Protein AF-A0A3A8JR41-F1 (afdb_monomer_lite)

Foldseek 3Di:
DDDDDDPPPPPDDQAAPPCAVVCCCPVLVHDFFDKAKKQFAPVDDQFDWDWFAFPDKGKIFRDPPTDDPVCCVRPNGGKIFIWGKHFDQVDAAPERGTWIKTWTQWIDHVPGDIDGFTKMDTGGFPDDDPRIGIDRSIDMITGHRGHD

Structure (mmCIF, N/CA/C/O backbone):
data_AF-A0A3A8JR41-F1
#
_entry.id   AF-A0A3A8JR41-F1
#
loop_
_atom_site.group_PDB
_atom_site.id
_atom_site.type_symbol
_atom_site.label_atom_id
_atom_site.label_alt_id
_atom_site.label_comp_id
_atom_site.label_asym_id
_atom_site.label_entity_id
_atom_site.label_seq_id
_atom_site.pdbx_PDB_ins_code
_atom_site.Cartn_x
_atom_site.Cartn_y
_atom_site.Cartn_z
_atom_site.occupancy
_atom_site.B_iso_or_equiv
_atom_site.auth_seq_id
_atom_site.auth_comp_id
_atom_site.auth_asym_id
_atom_site.auth_atom_id
_atom_site.pdbx_PDB_model_num
ATOM 1 N N . MET A 1 1 ? 5.322 -17.913 -38.270 1.00 38.12 1 MET A N 1
ATOM 2 C CA . MET A 1 1 ? 5.840 -16.598 -37.837 1.00 38.12 1 MET A CA 1
ATOM 3 C C . MET A 1 1 ? 5.532 -16.450 -36.356 1.00 38.12 1 MET A C 1
ATOM 5 O O . MET A 1 1 ? 4.421 -16.775 -35.959 1.00 38.12 1 MET A O 1
ATOM 9 N N . ALA A 1 2 ? 6.548 -16.084 -35.569 1.00 43.16 2 ALA A N 1
ATOM 10 C CA . ALA A 1 2 ? 6.478 -15.730 -34.146 1.00 43.16 2 ALA A CA 1
ATOM 11 C C . ALA A 1 2 ? 5.432 -14.618 -33.900 1.00 43.16 2 ALA A C 1
ATOM 13 O O . ALA A 1 2 ? 5.103 -13.895 -34.832 1.00 43.16 2 ALA A O 1
ATOM 14 N N . GLY A 1 3 ? 4.865 -14.383 -32.721 1.00 36.94 3 GLY A N 1
ATOM 15 C CA . GLY A 1 3 ? 5.159 -14.847 -31.372 1.00 36.94 3 GLY A CA 1
ATOM 16 C C . GLY A 1 3 ? 4.613 -13.785 -30.409 1.00 36.94 3 GLY A C 1
ATOM 17 O O . GLY A 1 3 ? 5.127 -12.677 -30.388 1.00 36.94 3 GLY A O 1
ATOM 18 N N . CYS A 1 4 ? 3.573 -14.172 -29.668 1.00 44.06 4 CYS A N 1
ATOM 19 C CA . CYS A 1 4 ? 3.006 -13.605 -28.436 1.00 44.06 4 CYS A CA 1
ATOM 20 C C . CYS A 1 4 ? 2.411 -12.173 -28.434 1.00 44.06 4 CYS A C 1
ATOM 22 O O . CYS A 1 4 ? 3.118 -11.199 -28.680 1.00 44.06 4 CYS A O 1
ATOM 24 N N . PRO A 1 5 ? 1.123 -12.019 -28.049 1.00 44.31 5 PRO A N 1
ATOM 25 C CA . PRO A 1 5 ? 0.544 -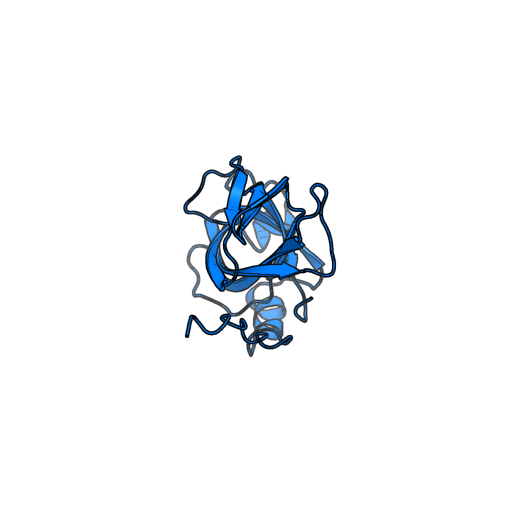10.710 -27.784 1.00 44.31 5 PRO A CA 1
ATOM 26 C C . PRO A 1 5 ? 1.213 -10.122 -26.541 1.00 44.31 5 PRO A C 1
ATOM 28 O O . PRO A 1 5 ? 1.210 -10.737 -25.474 1.00 44.31 5 PRO A O 1
ATOM 31 N N . SER A 1 6 ? 1.782 -8.925 -26.673 1.00 42.22 6 SER A N 1
ATOM 32 C CA . SER A 1 6 ? 2.141 -8.095 -25.529 1.00 42.22 6 SER A CA 1
ATOM 33 C C . SER A 1 6 ? 0.900 -7.980 -24.653 1.00 42.22 6 SER A C 1
ATOM 35 O O . SER A 1 6 ? -0.122 -7.463 -25.108 1.00 42.22 6 SER A O 1
ATOM 37 N N . ALA A 1 7 ? 0.957 -8.500 -23.427 1.00 39.25 7 ALA A N 1
ATOM 38 C CA . ALA A 1 7 ? -0.084 -8.281 -22.441 1.00 39.25 7 ALA A CA 1
ATOM 39 C C . ALA A 1 7 ? -0.125 -6.775 -22.155 1.00 39.25 7 ALA A C 1
ATOM 41 O O . ALA A 1 7 ? 0.609 -6.264 -21.312 1.00 39.25 7 ALA A O 1
ATOM 42 N N . GLN A 1 8 ? -0.933 -6.041 -22.920 1.00 42.88 8 GLN A N 1
ATOM 43 C CA . GLN A 1 8 ? -1.337 -4.696 -22.558 1.00 42.88 8 GLN A CA 1
ATOM 44 C C . GLN A 1 8 ? -2.118 -4.855 -21.262 1.00 42.88 8 GLN A C 1
ATOM 46 O O . GLN A 1 8 ? -3.268 -5.296 -21.272 1.00 42.88 8 GLN A O 1
ATOM 51 N N . ILE A 1 9 ? -1.456 -4.565 -20.141 1.00 46.81 9 ILE A N 1
ATOM 52 C CA . ILE A 1 9 ? -2.121 -4.359 -18.861 1.00 46.81 9 ILE A CA 1
ATOM 53 C C . ILE A 1 9 ? -3.202 -3.326 -19.163 1.00 46.81 9 ILE A C 1
ATOM 55 O O . ILE A 1 9 ? -2.893 -2.185 -19.510 1.00 46.81 9 ILE A O 1
ATOM 59 N N . ARG A 1 10 ? -4.470 -3.757 -19.151 1.00 42.47 10 ARG A N 1
ATOM 60 C CA . ARG A 1 10 ? -5.591 -2.827 -19.269 1.00 42.47 10 ARG A CA 1
ATOM 61 C C . ARG A 1 10 ? -5.359 -1.756 -18.208 1.00 42.47 10 ARG A C 1
ATOM 63 O O . ARG A 1 10 ? -5.111 -2.143 -17.065 1.00 42.47 10 ARG A O 1
ATOM 70 N N . PRO A 1 11 ? -5.414 -0.459 -18.551 1.00 51.41 11 PRO A N 1
ATOM 71 C CA . PRO A 1 11 ? -5.367 0.569 -17.532 1.00 51.41 11 PRO A CA 1
ATOM 72 C C . PRO A 1 11 ? -6.560 0.303 -16.624 1.00 51.41 11 PRO A C 1
ATOM 74 O O . PRO A 1 11 ? -7.715 0.419 -17.039 1.00 51.41 11 PRO A O 1
ATOM 77 N N . GLU A 1 12 ? -6.283 -0.176 -15.416 1.00 55.00 12 GLU A N 1
ATOM 78 C CA . GLU A 1 12 ? -7.305 -0.231 -14.391 1.00 55.00 12 GLU A CA 1
ATOM 79 C C . GLU A 1 12 ? -7.873 1.170 -14.219 1.00 55.00 12 GLU A C 1
ATOM 81 O O . GLU A 1 12 ? -7.177 2.165 -14.448 1.00 55.00 12 GLU A O 1
ATOM 86 N N . SER A 1 13 ? -9.159 1.231 -13.871 1.00 57.72 13 SER A N 1
ATOM 87 C CA . SER A 1 13 ? -9.865 2.495 -13.705 1.00 57.72 13 SER A CA 1
ATOM 88 C C . SER A 1 13 ? -9.007 3.467 -12.899 1.00 57.72 13 SER A C 1
ATOM 90 O O . SER A 1 13 ? -8.509 3.109 -11.837 1.00 57.72 13 SER A O 1
ATOM 92 N N . PHE A 1 14 ? -8.855 4.701 -13.382 1.00 66.44 14 PHE A N 1
ATOM 93 C CA . PHE A 1 14 ? -8.219 5.787 -12.625 1.00 66.44 14 PHE A CA 1
ATOM 94 C C . PHE A 1 14 ? -9.041 6.185 -11.381 1.00 66.44 14 PHE A C 1
ATOM 96 O O . PHE A 1 14 ? -8.622 7.018 -10.578 1.00 66.44 14 PHE A O 1
ATOM 103 N N . THR A 1 15 ? -10.222 5.588 -11.208 1.00 78.06 15 THR A N 1
ATOM 104 C CA . THR A 1 15 ? -11.114 5.788 -10.070 1.00 78.06 15 THR A CA 1
ATOM 105 C C . THR A 1 15 ? -10.837 4.769 -8.968 1.00 78.06 15 THR A C 1
ATOM 107 O O . THR A 1 15 ? -10.671 3.577 -9.229 1.00 78.06 15 THR A O 1
ATOM 110 N N . CYS A 1 16 ? -10.842 5.244 -7.723 1.00 87.81 16 CYS A N 1
ATOM 111 C CA . CYS A 1 16 ? -10.817 4.392 -6.541 1.00 87.81 16 CYS A CA 1
ATOM 112 C C . CYS A 1 16 ? -11.998 3.396 -6.531 1.00 87.81 16 CYS A C 1
ATOM 114 O O . CYS A 1 16 ? -13.025 3.653 -7.171 1.00 87.81 16 CYS A O 1
ATOM 116 N N . PRO A 1 17 ? -11.896 2.284 -5.781 1.00 89.69 17 PRO A N 1
ATOM 117 C CA . PRO A 1 17 ? -12.998 1.344 -5.610 1.00 89.69 17 PRO A CA 1
ATOM 118 C C . PRO A 1 17 ? -14.275 2.032 -5.117 1.00 89.69 17 PRO A C 1
ATOM 120 O O . PRO A 1 17 ? -14.228 3.010 -4.364 1.00 89.69 17 PRO A O 1
ATOM 123 N N . ALA A 1 18 ? -15.433 1.502 -5.514 1.00 89.75 18 ALA A N 1
ATOM 124 C CA . ALA A 1 18 ? -16.717 2.023 -5.063 1.00 89.75 18 ALA A CA 1
ATOM 125 C C . ALA A 1 18 ? -16.792 2.029 -3.525 1.00 89.75 18 ALA A C 1
ATOM 127 O O . ALA A 1 18 ? -16.444 1.048 -2.870 1.00 89.75 18 ALA A O 1
ATOM 128 N N . GLY A 1 19 ? -17.228 3.153 -2.952 1.00 92.25 19 GLY A N 1
ATOM 129 C CA . GLY A 1 19 ? -17.330 3.327 -1.501 1.00 92.25 19 GLY A CA 1
ATOM 130 C C . GLY A 1 19 ? -16.004 3.578 -0.773 1.00 92.25 19 GLY A C 1
ATOM 131 O O . GLY A 1 19 ? -16.044 3.804 0.433 1.00 92.25 19 GLY A O 1
ATOM 132 N N . ALA A 1 20 ? -14.852 3.598 -1.460 1.00 94.56 20 ALA A N 1
ATOM 133 C CA . ALA A 1 20 ? -13.553 3.821 -0.818 1.00 94.56 20 ALA A CA 1
ATOM 134 C C . ALA A 1 20 ? -13.473 5.177 -0.104 1.00 94.56 20 ALA A C 1
ATOM 136 O O . ALA A 1 20 ? -13.049 5.236 1.045 1.00 94.56 20 ALA A O 1
ATOM 137 N N . GLU A 1 21 ? -13.916 6.267 -0.742 1.00 92.81 21 GLU A N 1
ATOM 138 C CA . GLU A 1 21 ? -13.881 7.597 -0.115 1.00 92.81 21 GLU A CA 1
ATOM 139 C C . GLU A 1 21 ? -14.710 7.631 1.178 1.00 92.81 21 GLU A C 1
ATOM 141 O O . GLU A 1 21 ? -14.242 8.109 2.214 1.00 92.81 21 GLU A O 1
ATOM 146 N N . GLN A 1 22 ? -15.923 7.075 1.131 1.00 94.31 22 GLN A N 1
ATOM 147 C CA . GLN A 1 22 ? -16.805 7.011 2.289 1.00 94.31 22 GLN A CA 1
ATOM 148 C C . GLN A 1 22 ? -16.196 6.145 3.397 1.00 94.31 22 GLN A C 1
ATOM 150 O O . GLN A 1 22 ? -16.116 6.590 4.538 1.00 94.31 22 GLN A O 1
ATOM 155 N N . ALA A 1 23 ? -15.710 4.943 3.074 1.00 96.38 23 ALA A N 1
ATOM 156 C CA . ALA A 1 23 ? -15.099 4.046 4.051 1.00 96.38 23 ALA A CA 1
ATOM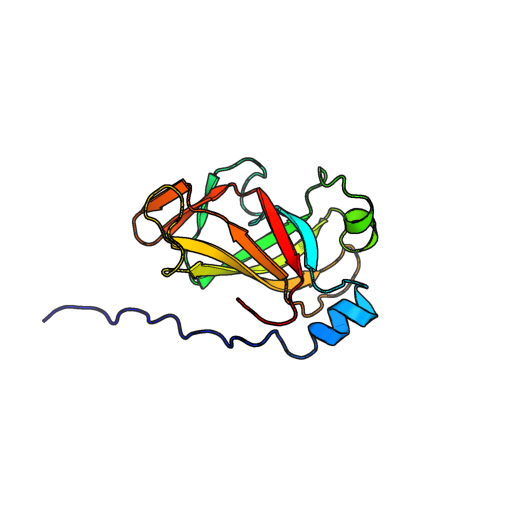 157 C C . ALA A 1 23 ? -13.866 4.681 4.711 1.00 96.38 23 ALA A C 1
ATOM 159 O O . ALA A 1 23 ? -13.757 4.690 5.938 1.00 96.38 23 ALA A O 1
ATOM 160 N N . MET A 1 24 ? -12.978 5.289 3.920 1.00 96.50 24 MET A N 1
ATOM 161 C CA . MET A 1 24 ? -11.797 5.979 4.438 1.00 96.50 24 MET A CA 1
ATOM 162 C C . MET A 1 24 ? -12.178 7.115 5.390 1.00 96.50 24 MET A C 1
ATOM 164 O O . MET A 1 24 ? -11.664 7.175 6.505 1.00 96.50 24 MET A O 1
ATOM 168 N N . ARG A 1 25 ? -13.129 7.973 5.010 1.00 95.56 25 ARG A N 1
ATOM 169 C CA . ARG A 1 25 ? -13.521 9.138 5.816 1.00 95.56 25 ARG A CA 1
ATOM 170 C C . ARG A 1 25 ? -14.348 8.767 7.053 1.00 95.56 25 ARG A C 1
ATOM 172 O O . ARG A 1 25 ? -14.114 9.287 8.147 1.00 95.56 25 ARG A O 1
ATOM 179 N N . GLU A 1 26 ? -15.344 7.906 6.887 1.00 95.38 26 GLU A N 1
ATOM 180 C CA . GLU A 1 26 ? -16.367 7.638 7.903 1.00 95.38 26 GLU A CA 1
ATOM 181 C C . GLU A 1 26 ? -15.995 6.476 8.819 1.00 95.38 26 GLU A C 1
ATOM 183 O O . GLU A 1 26 ? -16.165 6.591 10.034 1.00 95.38 26 GLU A O 1
ATOM 188 N N . ASN A 1 27 ? -15.440 5.394 8.269 1.00 95.31 27 ASN A N 1
ATOM 189 C CA . ASN A 1 27 ? -15.140 4.187 9.038 1.00 95.31 27 ASN A CA 1
ATOM 190 C C . ASN A 1 27 ? -13.707 4.215 9.572 1.00 95.31 27 ASN A C 1
ATOM 192 O O . ASN A 1 27 ? -13.484 3.995 10.761 1.00 95.31 27 ASN A O 1
ATOM 196 N N . LEU A 1 28 ? -12.742 4.527 8.702 1.00 96.12 28 LEU A N 1
ATOM 197 C CA . LEU A 1 28 ? -11.314 4.501 9.036 1.00 96.12 28 LEU A CA 1
ATOM 198 C C . LEU A 1 28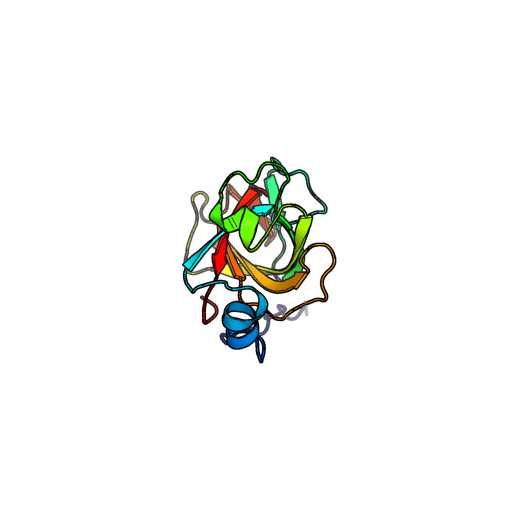 ? -10.813 5.817 9.637 1.00 96.12 28 LEU A C 1
ATOM 200 O O . LEU A 1 28 ? -9.759 5.847 10.270 1.00 96.12 28 LEU A O 1
ATOM 204 N N . ARG A 1 29 ? -11.575 6.907 9.470 1.00 96.69 29 ARG A N 1
ATOM 205 C CA . ARG A 1 29 ? -11.201 8.269 9.892 1.00 96.69 29 ARG A CA 1
ATOM 206 C C . ARG A 1 29 ? -9.901 8.756 9.253 1.00 96.69 29 ARG A C 1
ATOM 208 O O . ARG A 1 29 ? -9.176 9.540 9.867 1.00 96.69 29 ARG A O 1
ATOM 215 N N . TRP A 1 30 ? -9.610 8.290 8.045 1.00 96.50 30 TRP A N 1
ATOM 216 C CA . TRP A 1 30 ? -8.479 8.713 7.230 1.00 96.50 30 TRP A CA 1
ATOM 217 C C . TRP A 1 30 ? -8.846 9.958 6.426 1.00 96.50 30 TRP A C 1
ATOM 219 O O . TRP A 1 30 ? -9.972 10.092 5.939 1.00 96.50 30 TRP A O 1
ATOM 229 N N . THR A 1 31 ? -7.891 10.868 6.280 1.00 93.19 31 THR A N 1
ATOM 230 C CA . THR A 1 31 ? -8.018 12.064 5.441 1.00 93.19 31 THR A CA 1
ATOM 231 C C . THR A 1 31 ? -7.147 11.961 4.197 1.00 93.19 31 THR A C 1
ATOM 233 O O . THR A 1 31 ? -6.120 11.289 4.215 1.00 93.19 31 THR A O 1
ATOM 236 N N . ASP A 1 32 ? -7.543 12.633 3.115 1.00 91.88 32 ASP A N 1
ATOM 237 C CA . ASP A 1 32 ? -6.710 12.751 1.912 1.00 91.88 32 ASP A CA 1
ATOM 238 C C . ASP A 1 32 ? -5.323 13.295 2.286 1.00 91.88 32 ASP A C 1
ATOM 240 O O . ASP A 1 32 ? -5.205 14.255 3.051 1.00 91.88 32 ASP A O 1
ATOM 244 N N . GLY A 1 33 ? -4.277 12.629 1.801 1.00 91.44 33 GLY A N 1
ATOM 245 C CA . GLY A 1 33 ? -2.893 12.924 2.160 1.00 91.44 33 GLY A CA 1
ATOM 246 C C . GLY A 1 33 ? -2.395 12.303 3.471 1.00 91.44 33 GLY A C 1
ATOM 247 O O . GLY A 1 33 ? -1.201 12.437 3.749 1.00 91.44 33 GLY A O 1
ATOM 248 N N . ASP A 1 34 ? -3.232 11.597 4.252 1.00 95.38 34 ASP A N 1
ATOM 249 C CA . ASP A 1 34 ? -2.753 10.823 5.410 1.00 95.38 34 ASP A CA 1
ATOM 250 C C . ASP A 1 34 ? -1.655 9.857 4.954 1.00 95.38 34 ASP A C 1
ATOM 252 O O . ASP A 1 34 ? -1.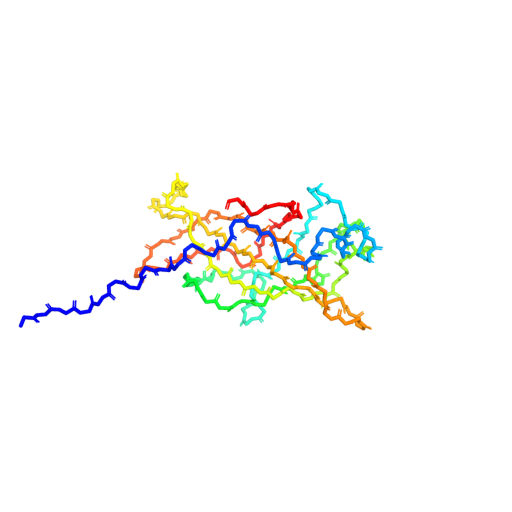793 9.144 3.955 1.00 95.38 34 ASP A O 1
ATOM 256 N N . ARG A 1 35 ? -0.541 9.861 5.689 1.00 96.19 35 ARG A N 1
ATOM 257 C CA . ARG A 1 35 ? 0.696 9.188 5.303 1.00 96.19 35 ARG A CA 1
ATOM 258 C C . ARG A 1 35 ? 1.002 8.044 6.257 1.00 96.19 35 ARG A C 1
ATOM 260 O O . ARG A 1 35 ? 1.133 8.260 7.457 1.00 96.19 35 ARG A O 1
ATOM 267 N N . PHE A 1 36 ? 1.199 6.841 5.722 1.00 97.38 36 PHE A N 1
ATOM 268 C CA . PHE A 1 36 ? 1.472 5.646 6.524 1.00 97.38 36 PHE A CA 1
ATOM 269 C C . PHE A 1 36 ? 2.800 5.000 6.135 1.00 97.38 36 PHE A C 1
ATOM 271 O O . PHE A 1 36 ? 3.128 4.880 4.954 1.00 97.38 36 PHE A O 1
ATOM 278 N N . SER A 1 37 ? 3.571 4.567 7.134 1.00 97.19 37 SER A N 1
ATOM 279 C CA . SER A 1 37 ? 4.698 3.650 6.942 1.00 97.19 37 SER A CA 1
ATOM 280 C C . SER A 1 37 ? 4.178 2.243 6.681 1.00 97.19 37 SER A C 1
ATOM 282 O O . SER A 1 37 ? 3.388 1.724 7.472 1.00 97.19 37 SER A O 1
ATOM 284 N N . VAL A 1 38 ? 4.650 1.613 5.610 1.00 97.81 38 VAL A N 1
ATOM 285 C CA . VAL A 1 38 ? 4.170 0.303 5.163 1.00 97.81 38 VAL A CA 1
ATOM 286 C C . VAL A 1 38 ? 5.332 -0.540 4.642 1.00 97.81 38 VAL A C 1
ATOM 288 O O . VAL A 1 38 ? 6.261 -0.028 4.012 1.00 97.81 38 VAL A O 1
ATOM 291 N N . VAL A 1 39 ? 5.288 -1.835 4.942 1.00 98.44 39 VAL A N 1
ATOM 292 C CA . VAL A 1 39 ? 6.033 -2.861 4.210 1.00 98.44 39 VAL A CA 1
ATOM 293 C C . VAL A 1 39 ? 5.174 -3.247 3.019 1.00 98.44 39 VAL A C 1
ATOM 295 O O . VAL A 1 39 ? 4.015 -3.581 3.221 1.00 98.44 39 VAL A O 1
ATOM 298 N N . LEU A 1 40 ? 5.707 -3.140 1.807 1.00 98.06 40 LEU A N 1
ATOM 299 C CA . LEU A 1 40 ? 4.966 -3.237 0.550 1.00 98.06 40 LEU A CA 1
ATOM 300 C C . LEU A 1 40 ? 4.444 -4.648 0.276 1.00 98.06 40 LEU A C 1
ATOM 302 O O . LEU A 1 40 ? 3.395 -4.813 -0.336 1.00 98.06 40 LEU A O 1
ATOM 306 N N . ASP A 1 41 ? 5.178 -5.657 0.728 1.00 98.00 41 ASP A N 1
ATOM 307 C CA . ASP A 1 41 ? 4.813 -7.051 0.540 1.00 98.00 41 ASP A CA 1
ATOM 308 C C . ASP A 1 41 ? 5.233 -7.891 1.751 1.00 98.00 41 ASP A C 1
ATOM 310 O O . ASP A 1 41 ? 6.415 -7.939 2.113 1.00 98.00 41 ASP A O 1
ATOM 314 N N . ASP A 1 42 ? 4.257 -8.538 2.390 1.00 97.44 42 ASP A N 1
ATOM 315 C CA . ASP A 1 42 ? 4.426 -9.331 3.607 1.00 97.44 42 ASP A CA 1
ATOM 316 C C . ASP A 1 42 ? 5.154 -10.662 3.378 1.00 97.44 42 ASP A C 1
ATOM 318 O O . ASP A 1 42 ? 5.614 -11.285 4.339 1.00 97.44 42 ASP A O 1
ATOM 322 N N . ARG A 1 43 ? 5.344 -11.054 2.112 1.00 97.69 43 ARG A N 1
ATOM 323 C CA . ARG A 1 43 ? 6.172 -12.199 1.708 1.00 97.69 43 ARG A CA 1
ATOM 324 C C . ARG A 1 43 ? 7.670 -11.952 1.917 1.00 97.69 43 ARG A C 1
ATOM 326 O O . ARG A 1 43 ? 8.449 -12.904 1.910 1.00 97.69 43 ARG A O 1
ATOM 333 N N . HIS A 1 44 ? 8.075 -10.695 2.102 1.00 97.62 44 HIS A N 1
ATOM 334 C CA . HIS A 1 44 ? 9.469 -10.257 2.146 1.00 97.62 44 HIS A CA 1
ATOM 335 C C . HIS A 1 44 ? 9.810 -9.520 3.447 1.00 97.62 44 HIS A C 1
ATOM 337 O O . HIS A 1 44 ? 8.940 -8.998 4.147 1.00 97.62 44 HIS A O 1
ATOM 343 N N . ALA A 1 45 ? 11.099 -9.443 3.788 1.00 96.50 45 ALA A N 1
ATOM 344 C CA . ALA A 1 45 ? 11.516 -8.759 5.011 1.00 96.50 45 ALA A CA 1
ATOM 345 C C . ALA A 1 45 ? 11.377 -7.227 4.889 1.00 96.50 45 ALA A C 1
ATOM 347 O O . ALA A 1 45 ? 11.529 -6.653 3.812 1.00 96.50 45 ALA A O 1
ATOM 348 N N . GLU A 1 46 ? 11.143 -6.539 6.016 1.00 94.50 46 GLU A N 1
ATOM 349 C CA . GLU A 1 46 ? 10.921 -5.079 6.055 1.00 94.50 46 GLU A CA 1
ATOM 350 C C . GLU A 1 46 ? 12.056 -4.283 5.385 1.00 94.50 46 GLU A C 1
ATOM 352 O O . GLU A 1 46 ? 11.802 -3.315 4.678 1.00 94.50 46 GLU A O 1
ATOM 357 N N . ARG A 1 47 ? 13.316 -4.672 5.613 1.00 93.62 47 ARG A N 1
ATOM 358 C CA . ARG A 1 47 ? 14.505 -3.942 5.129 1.00 93.62 47 ARG A CA 1
ATOM 359 C C . ARG A 1 47 ? 15.126 -4.551 3.869 1.00 93.62 47 ARG A C 1
ATOM 361 O O . ARG A 1 47 ? 16.296 -4.311 3.584 1.00 93.62 47 ARG A O 1
ATOM 368 N N . GLU A 1 48 ? 14.375 -5.374 3.150 1.00 96.00 48 GLU A N 1
ATOM 369 C CA . GLU A 1 48 ? 14.830 -6.017 1.919 1.00 96.00 48 GLU A CA 1
ATOM 370 C C . GLU A 1 48 ? 14.609 -5.116 0.697 1.00 96.00 48 GLU A C 1
ATOM 372 O O . GLU A 1 48 ? 13.705 -4.282 0.683 1.00 96.00 48 GLU A O 1
ATOM 377 N N . TYR A 1 49 ? 15.418 -5.307 -0.347 1.00 95.44 49 TYR A N 1
ATOM 378 C CA . TYR A 1 49 ? 15.138 -4.766 -1.675 1.00 95.44 49 TYR A CA 1
ATOM 379 C C . TYR A 1 49 ? 14.520 -5.856 -2.547 1.00 95.44 49 TYR A C 1
ATOM 381 O O . TYR A 1 49 ? 15.199 -6.817 -2.917 1.00 95.44 49 TYR A O 1
ATOM 389 N N . VAL A 1 50 ? 13.254 -5.675 -2.901 1.00 96.31 50 VAL A N 1
ATOM 390 C CA . VAL A 1 50 ? 12.399 -6.691 -3.520 1.00 96.31 50 VAL A CA 1
ATOM 391 C C . VAL A 1 50 ? 12.182 -6.375 -4.992 1.00 96.31 50 VAL A C 1
ATOM 393 O O . VAL A 1 50 ? 12.105 -5.210 -5.380 1.00 96.31 50 VAL A O 1
ATOM 396 N N . TRP A 1 51 ? 12.094 -7.422 -5.813 1.00 96.25 51 TRP A N 1
ATOM 397 C CA . TRP A 1 51 ? 11.729 -7.323 -7.223 1.00 96.25 51 TRP A CA 1
ATOM 398 C C . TRP A 1 51 ? 10.214 -7.436 -7.395 1.00 96.25 51 TRP A C 1
ATOM 400 O O . TRP A 1 51 ? 9.661 -8.532 -7.325 1.00 96.25 51 TRP A O 1
ATOM 410 N N . PHE A 1 52 ? 9.563 -6.322 -7.698 1.00 94.94 52 PHE A N 1
ATOM 411 C CA . PHE A 1 52 ? 8.133 -6.246 -7.970 1.00 94.94 52 PHE A CA 1
ATOM 412 C C . PHE A 1 52 ? 7.852 -6.460 -9.452 1.00 94.94 52 PHE A C 1
ATOM 414 O O . PHE A 1 52 ? 8.589 -5.943 -10.297 1.00 94.94 52 PHE A O 1
ATOM 421 N N . THR A 1 53 ? 6.763 -7.161 -9.762 1.00 94.31 53 THR A N 1
ATOM 422 C CA . THR A 1 53 ? 6.260 -7.388 -11.125 1.00 94.31 53 THR A CA 1
ATOM 423 C C . THR A 1 53 ? 4.954 -6.615 -11.324 1.00 94.31 53 THR A C 1
ATOM 425 O O . THR A 1 53 ? 4.078 -6.664 -10.464 1.00 94.31 53 THR A O 1
ATOM 428 N N . ALA A 1 54 ? 4.789 -5.891 -12.432 1.00 90.94 54 ALA A N 1
ATOM 429 C CA . ALA A 1 54 ? 3.540 -5.174 -12.689 1.00 90.94 54 ALA A CA 1
ATOM 430 C C . ALA A 1 54 ? 2.356 -6.146 -12.830 1.00 90.94 54 ALA A C 1
ATOM 432 O O . ALA A 1 54 ? 2.463 -7.190 -13.472 1.00 90.94 54 ALA A O 1
ATOM 433 N N . GLY A 1 55 ? 1.224 -5.782 -12.231 1.00 91.00 55 GLY A N 1
ATOM 434 C CA . GLY A 1 55 ? 0.011 -6.589 -12.142 1.00 91.00 55 GLY A CA 1
ATOM 435 C C . GLY A 1 55 ? 0.040 -7.674 -11.061 1.00 91.00 55 GLY A C 1
ATOM 436 O O . GLY A 1 55 ? -1.002 -8.286 -10.819 1.00 91.00 55 GLY A O 1
ATOM 437 N N . GLU A 1 56 ? 1.186 -7.908 -10.412 1.00 94.56 56 GLU A N 1
ATOM 438 C CA . GLU A 1 56 ? 1.314 -8.880 -9.325 1.00 94.56 56 GLU A CA 1
ATOM 439 C C . GLU A 1 56 ? 0.600 -8.384 -8.068 1.00 94.56 56 GLU A C 1
ATOM 441 O O . GLU A 1 56 ? 0.703 -7.209 -7.704 1.00 94.56 56 GLU A O 1
ATOM 446 N N . GLU A 1 57 ? -0.128 -9.292 -7.420 1.00 96.56 57 GLU A N 1
ATOM 447 C CA . GLU A 1 57 ? -0.791 -9.026 -6.149 1.00 96.56 57 GLU A CA 1
ATOM 448 C C . GLU A 1 57 ? 0.234 -8.935 -5.023 1.00 96.56 57 GLU A C 1
ATOM 450 O O . GLU A 1 57 ? 1.153 -9.748 -4.926 1.00 96.56 57 GLU A O 1
ATOM 455 N N . VAL A 1 58 ? 0.052 -7.943 -4.161 1.00 97.44 58 VAL A N 1
ATOM 456 C CA . VAL A 1 58 ? 0.913 -7.693 -3.008 1.00 97.44 58 VAL A CA 1
ATOM 457 C C . VAL A 1 58 ? 0.061 -7.432 -1.776 1.00 97.44 58 VAL A C 1
ATOM 459 O O . VAL A 1 58 ? -1.031 -6.855 -1.857 1.00 97.44 58 VAL A O 1
ATOM 462 N N . VAL A 1 59 ? 0.573 -7.861 -0.624 1.00 98.50 59 VAL A N 1
ATOM 463 C CA . VAL A 1 59 ? -0.055 -7.617 0.674 1.00 98.50 59 VAL A CA 1
ATOM 464 C C . VAL A 1 59 ? 0.854 -6.720 1.490 1.00 98.50 59 VAL A C 1
ATOM 466 O O . VAL A 1 59 ? 1.859 -7.162 2.036 1.00 98.50 59 VAL A O 1
ATOM 469 N N . GLY A 1 60 ? 0.488 -5.450 1.590 1.00 98.31 60 GLY A N 1
ATOM 470 C CA . GLY A 1 60 ? 1.192 -4.499 2.424 1.00 98.31 60 GLY A CA 1
ATOM 471 C C . GLY A 1 60 ? 0.848 -4.700 3.898 1.00 98.31 60 GLY A C 1
ATOM 472 O O . GLY A 1 60 ? -0.272 -5.079 4.241 1.00 98.31 60 GLY A O 1
ATOM 473 N N . ILE A 1 61 ? 1.781 -4.408 4.798 1.00 98.44 61 ILE A N 1
ATOM 474 C CA . ILE A 1 61 ? 1.538 -4.470 6.243 1.00 98.44 61 ILE A CA 1
ATOM 475 C C . ILE A 1 61 ? 2.126 -3.259 6.960 1.00 98.44 61 ILE A C 1
ATOM 477 O O . ILE A 1 61 ? 3.257 -2.845 6.698 1.00 98.44 61 ILE A O 1
ATOM 481 N N . VAL A 1 62 ? 1.374 -2.692 7.905 1.00 98.25 62 VAL A N 1
ATOM 482 C CA . VAL A 1 62 ? 1.931 -1.699 8.832 1.00 98.25 62 VAL A CA 1
ATOM 483 C C . VAL A 1 62 ? 2.904 -2.408 9.777 1.00 98.25 62 VAL A C 1
ATOM 485 O O . VAL A 1 62 ? 2.473 -3.273 10.553 1.00 98.25 62 VAL A O 1
ATOM 488 N N . PRO A 1 63 ? 4.207 -2.069 9.751 1.00 96.94 63 PRO A N 1
ATOM 489 C CA . PRO A 1 63 ? 5.198 -2.767 10.553 1.00 96.94 63 PRO A CA 1
ATOM 490 C C . PRO A 1 63 ? 5.056 -2.428 12.038 1.00 96.94 63 PRO A C 1
ATOM 492 O O . PRO A 1 63 ? 4.615 -1.344 12.417 1.00 96.94 63 PRO A O 1
ATOM 495 N N . LYS A 1 64 ? 5.539 -3.325 12.906 1.00 95.06 64 LYS A N 1
ATOM 496 C CA . LYS A 1 64 ? 5.642 -3.073 14.359 1.00 95.06 64 LYS A CA 1
ATOM 497 C C . LYS A 1 64 ? 6.517 -1.861 14.694 1.00 95.06 64 LYS A C 1
ATOM 499 O O . LYS A 1 64 ? 6.362 -1.273 15.756 1.00 95.06 64 LYS A O 1
ATOM 504 N N . SER A 1 65 ? 7.434 -1.506 13.794 1.00 92.06 65 SER A N 1
ATOM 505 C CA . SER A 1 65 ? 8.328 -0.354 13.911 1.00 92.06 65 SER A CA 1
ATOM 506 C C . SER A 1 65 ? 7.657 0.986 13.571 1.00 92.06 65 SER A C 1
ATOM 508 O O . SER A 1 65 ? 8.309 2.024 13.690 1.00 92.06 65 SER A O 1
ATOM 510 N N . ALA A 1 66 ? 6.384 0.996 13.146 1.00 92.06 66 ALA A N 1
ATOM 511 C CA . ALA A 1 66 ? 5.641 2.224 12.875 1.00 92.06 66 ALA A CA 1
ATOM 512 C C . ALA A 1 66 ? 5.450 3.038 14.166 1.00 92.06 66 ALA A C 1
ATOM 514 O O . ALA A 1 66 ? 4.825 2.585 15.129 1.00 92.06 66 ALA A O 1
ATOM 515 N N . SER A 1 67 ? 6.022 4.243 14.181 1.00 90.44 67 SER A N 1
ATOM 516 C CA . SER A 1 67 ? 6.114 5.082 15.377 1.00 90.44 67 SER A CA 1
ATOM 517 C C . SER A 1 67 ? 5.308 6.375 15.316 1.00 90.44 67 SER A C 1
ATOM 519 O O . SER A 1 67 ? 5.343 7.134 16.277 1.00 90.44 67 SER A O 1
ATOM 521 N N . ASP A 1 68 ? 4.624 6.645 14.208 1.00 93.94 68 ASP A N 1
ATOM 522 C CA . ASP A 1 68 ? 3.786 7.832 14.065 1.00 93.94 68 ASP A CA 1
ATOM 523 C C . ASP A 1 68 ? 2.491 7.678 14.883 1.00 93.94 68 ASP A C 1
ATOM 525 O O . ASP A 1 68 ? 1.794 6.665 14.779 1.00 93.94 68 ASP A O 1
ATOM 529 N N . ASP A 1 69 ? 2.189 8.658 15.737 1.00 93.94 69 ASP A N 1
ATOM 530 C CA . ASP A 1 69 ? 1.045 8.592 16.657 1.00 93.94 69 ASP A CA 1
ATOM 531 C C . ASP A 1 69 ? -0.287 8.580 15.918 1.00 93.94 69 ASP A C 1
ATOM 533 O O . ASP A 1 69 ? -1.190 7.824 16.283 1.00 93.94 69 ASP A O 1
ATOM 537 N N . ARG A 1 70 ? -0.395 9.375 14.849 1.00 92.75 70 ARG A N 1
ATOM 538 C CA . ARG A 1 70 ? -1.600 9.445 14.028 1.00 92.75 70 ARG A CA 1
A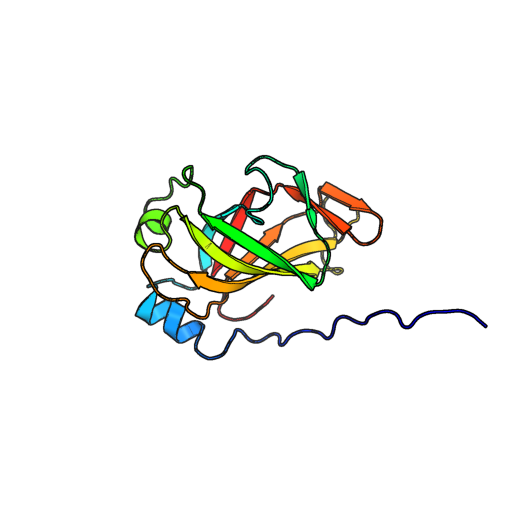TOM 539 C C . ARG A 1 70 ? -1.838 8.108 13.336 1.00 92.75 70 ARG A C 1
ATOM 541 O O . ARG A 1 70 ? -2.922 7.545 13.475 1.00 92.75 70 ARG A O 1
ATOM 548 N N . GLN A 1 71 ? -0.822 7.552 12.679 1.00 95.75 71 GLN A N 1
ATOM 549 C CA . GLN A 1 71 ? -0.883 6.233 12.058 1.00 95.75 71 GLN A CA 1
ATOM 550 C C . GLN A 1 71 ? -1.267 5.157 13.076 1.00 95.75 71 GLN A C 1
ATOM 552 O O . GLN A 1 71 ? -2.143 4.348 12.795 1.00 95.75 71 GLN A O 1
ATOM 557 N N . ARG A 1 72 ? -0.677 5.147 14.277 1.00 95.06 72 ARG A N 1
ATOM 558 C CA . ARG A 1 72 ? -1.012 4.144 15.304 1.00 95.06 72 ARG A CA 1
ATOM 559 C C . ARG A 1 72 ? -2.477 4.171 15.738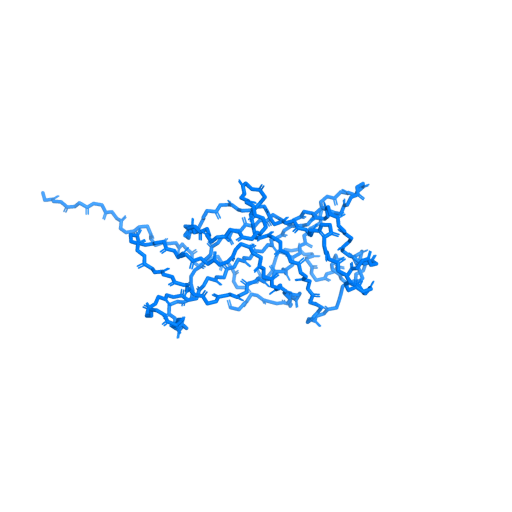 1.00 95.06 72 ARG A C 1
ATOM 561 O O . ARG A 1 72 ? -2.986 3.133 16.147 1.00 95.06 72 ARG A O 1
ATOM 568 N N . GLN A 1 73 ? -3.145 5.318 15.647 1.00 94.88 73 GLN A N 1
ATOM 569 C CA . GLN A 1 73 ? -4.561 5.445 15.991 1.00 94.88 73 GLN A CA 1
ATOM 570 C C . GLN A 1 73 ? -5.485 4.923 14.887 1.00 94.88 73 GLN A C 1
ATOM 572 O O . GLN A 1 73 ? -6.486 4.283 15.196 1.00 94.88 73 GLN A O 1
ATOM 577 N N . VAL A 1 74 ? -5.169 5.197 13.618 1.00 96.50 74 VAL A N 1
ATOM 578 C CA . VAL A 1 74 ? -6.099 4.940 12.499 1.00 96.50 74 VAL A CA 1
ATOM 579 C C . VAL A 1 74 ? -5.697 3.780 11.588 1.00 96.50 74 VAL A C 1
ATOM 581 O O . VAL A 1 74 ? -6.528 3.261 10.851 1.00 96.50 74 VAL A O 1
ATOM 584 N N . ALA A 1 75 ? -4.438 3.362 11.630 1.00 97.19 75 ALA A N 1
ATOM 585 C CA . ALA A 1 75 ? -3.867 2.252 10.872 1.00 97.19 75 ALA A CA 1
ATOM 586 C C . ALA A 1 75 ? -2.762 1.573 11.714 1.00 97.19 75 ALA A C 1
ATOM 588 O O . ALA A 1 75 ? -1.572 1.675 11.391 1.00 97.19 75 ALA A O 1
ATOM 589 N N . PRO A 1 76 ? -3.120 0.918 12.836 1.00 97.44 76 PRO A N 1
ATOM 590 C CA . PRO A 1 76 ? -2.153 0.361 13.781 1.00 97.44 76 PRO A CA 1
ATOM 591 C C . PRO A 1 76 ? -1.293 -0.758 13.166 1.00 97.44 76 PRO A C 1
ATOM 593 O O . PRO A 1 76 ? -1.676 -1.355 12.152 1.00 97.44 76 PRO A O 1
ATOM 596 N N . PRO A 1 77 ? -0.154 -1.111 13.796 1.00 97.81 77 PRO A N 1
ATOM 597 C CA . PRO A 1 77 ? 0.646 -2.265 13.400 1.00 97.81 77 PRO A CA 1
ATOM 598 C C . PRO A 1 77 ? -0.179 -3.538 13.199 1.00 97.81 77 PRO A C 1
ATOM 600 O O . PRO A 1 77 ? -1.047 -3.867 14.005 1.00 97.81 77 PRO A O 1
ATOM 603 N N . GLY A 1 78 ? 0.115 -4.263 12.119 1.00 97.69 78 GLY A N 1
ATOM 604 C CA . GLY A 1 78 ? -0.657 -5.436 11.705 1.00 97.69 78 GLY A CA 1
ATOM 605 C C . GLY A 1 78 ? -1.849 -5.132 10.795 1.00 97.69 78 GLY A C 1
ATOM 606 O O . GLY A 1 78 ? -2.451 -6.076 10.287 1.00 97.69 78 GLY A O 1
ATOM 607 N N . THR A 1 79 ? -2.163 -3.856 10.542 1.00 98.50 79 THR A N 1
ATOM 608 C CA . THR A 1 79 ? -3.075 -3.466 9.455 1.00 98.50 79 THR A CA 1
ATOM 609 C C . THR A 1 79 ? -2.530 -3.985 8.130 1.00 98.50 79 THR A C 1
ATOM 611 O O . THR A 1 79 ? -1.361 -3.748 7.815 1.00 98.50 79 THR A O 1
ATOM 614 N N . ARG A 1 80 ? -3.370 -4.699 7.378 1.00 98.62 80 ARG A N 1
ATOM 615 C CA . ARG A 1 80 ? -3.034 -5.287 6.079 1.00 98.62 80 ARG A CA 1
ATOM 616 C C . ARG A 1 80 ? -3.674 -4.502 4.951 1.00 98.62 80 ARG A C 1
ATOM 618 O O . ARG A 1 80 ? -4.849 -4.168 5.039 1.00 98.62 80 ARG A O 1
ATOM 625 N N . PHE A 1 81 ? -2.922 -4.264 3.893 1.00 98.56 81 PHE A N 1
ATOM 626 C CA . PHE A 1 81 ? -3.378 -3.633 2.666 1.00 98.56 81 PHE A CA 1
ATOM 627 C C . PHE A 1 81 ? -3.290 -4.647 1.532 1.00 98.56 81 PHE A C 1
ATOM 629 O O . PHE A 1 81 ? -2.262 -5.296 1.383 1.00 98.56 81 PHE A O 1
ATOM 636 N N . TYR A 1 82 ? -4.330 -4.775 0.719 1.00 98.25 82 TYR A N 1
ATOM 637 C CA . TYR A 1 82 ? -4.359 -5.697 -0.417 1.00 98.25 82 TYR A CA 1
ATOM 638 C C . TYR A 1 82 ? -4.418 -4.900 -1.706 1.00 98.25 82 TYR A C 1
ATOM 640 O O . TYR A 1 82 ? -5.166 -3.926 -1.808 1.00 98.25 82 TYR A O 1
ATOM 648 N N . GLY A 1 83 ? -3.573 -5.267 -2.660 1.00 96.56 83 GLY A N 1
ATOM 649 C CA . GLY A 1 83 ? -3.364 -4.446 -3.836 1.00 96.56 83 GLY A CA 1
ATOM 650 C C . GLY A 1 83 ? -2.484 -5.103 -4.873 1.00 96.56 83 GLY A C 1
ATOM 651 O O . GLY A 1 83 ? -2.234 -6.308 -4.837 1.00 96.56 83 GLY A O 1
ATOM 652 N N . ARG A 1 84 ? -2.011 -4.281 -5.805 1.00 95.88 84 ARG A N 1
ATOM 653 C CA . ARG A 1 84 ? -1.161 -4.699 -6.919 1.00 95.88 84 ARG A CA 1
ATOM 654 C C . ARG A 1 84 ? -0.062 -3.682 -7.189 1.00 95.88 84 ARG A C 1
ATOM 656 O O . ARG A 1 84 ? -0.204 -2.491 -6.899 1.00 95.88 84 ARG A O 1
ATOM 663 N N . ALA A 1 85 ? 1.035 -4.162 -7.760 1.00 93.94 85 ALA A N 1
ATOM 664 C CA . ALA A 1 85 ? 2.129 -3.324 -8.234 1.00 93.94 85 ALA A CA 1
ATOM 665 C C . ALA A 1 85 ? 1.910 -2.869 -9.690 1.00 93.94 85 ALA A C 1
ATOM 667 O O . ALA A 1 85 ? 1.430 -3.622 -10.532 1.00 93.94 85 ALA A O 1
ATOM 668 N N . TYR A 1 86 ? 2.318 -1.645 -10.001 1.00 90.31 86 TYR A N 1
ATOM 669 C CA . TYR A 1 86 ? 2.252 -0.986 -11.306 1.00 90.31 86 TYR A CA 1
ATOM 670 C C . TYR A 1 86 ? 3.532 -0.186 -11.529 1.00 90.31 86 TYR A C 1
ATOM 672 O O . TYR A 1 86 ? 4.288 0.081 -10.591 1.00 90.31 86 TYR A O 1
ATOM 680 N N . TYR A 1 87 ? 3.749 0.246 -12.770 1.00 86.00 87 TYR A N 1
ATOM 681 C CA . TYR A 1 87 ? 4.878 1.092 -13.139 1.00 86.00 87 TYR A CA 1
ATOM 682 C C . TYR A 1 87 ? 4.396 2.386 -13.777 1.00 86.00 87 TYR A C 1
ATOM 684 O O . TYR A 1 87 ? 3.530 2.361 -14.650 1.00 86.00 87 TYR A O 1
ATOM 692 N N . LEU A 1 88 ? 5.000 3.505 -13.386 1.00 73.44 88 LEU A N 1
ATOM 693 C CA . LEU A 1 88 ? 4.843 4.773 -14.090 1.00 73.44 88 LEU A CA 1
ATOM 694 C C . LEU A 1 88 ? 6.048 4.982 -15.004 1.00 73.44 88 LEU A C 1
ATOM 696 O O . LEU A 1 88 ? 7.124 5.374 -14.556 1.00 73.44 88 LEU A O 1
ATOM 700 N N . SER A 1 89 ? 5.859 4.726 -16.297 1.00 65.19 89 SER A N 1
ATOM 701 C CA . SER A 1 89 ? 6.885 4.915 -17.331 1.00 65.19 89 SER A CA 1
ATOM 702 C C . SER A 1 89 ? 7.253 6.382 -17.573 1.00 65.19 89 SER A C 1
ATOM 704 O O . SER A 1 89 ? 8.343 6.653 -18.061 1.00 65.19 89 SER A O 1
ATOM 706 N N . GLU A 1 90 ? 6.386 7.329 -17.203 1.00 60.50 90 GLU A N 1
ATOM 707 C CA . GLU A 1 90 ? 6.639 8.773 -17.348 1.00 60.50 90 GLU A CA 1
ATOM 708 C C . GLU A 1 90 ? 7.538 9.350 -16.240 1.00 60.50 90 GLU A C 1
ATOM 710 O O . GLU A 1 90 ? 8.107 10.428 -16.401 1.00 60.50 90 GLU A O 1
ATOM 715 N N . LYS A 1 91 ? 7.708 8.630 -15.121 1.00 60.47 91 LYS A N 1
ATOM 716 C CA . LYS A 1 91 ? 8.596 9.013 -14.017 1.00 60.47 91 LYS A CA 1
ATOM 717 C C . LYS A 1 91 ? 9.773 8.044 -13.954 1.00 60.47 91 LYS A C 1
ATOM 719 O O . LYS A 1 91 ? 9.671 6.973 -13.358 1.00 60.47 91 LYS A O 1
ATOM 724 N N . MET A 1 92 ? 10.893 8.426 -14.564 1.00 56.53 92 MET A N 1
ATOM 725 C CA . MET A 1 92 ? 12.132 7.653 -14.461 1.00 56.53 92 MET A CA 1
ATOM 726 C C . MET A 1 92 ? 12.772 7.860 -13.080 1.00 56.53 92 MET A C 1
ATOM 728 O O . MET A 1 92 ? 12.990 8.990 -12.642 1.00 56.53 92 MET A O 1
ATOM 732 N N . GLY A 1 93 ? 13.033 6.763 -12.370 1.00 56.38 93 GLY A N 1
ATOM 733 C CA . GLY A 1 93 ? 13.753 6.742 -11.099 1.00 56.38 93 GLY A CA 1
ATOM 734 C C . GLY A 1 93 ? 15.268 6.911 -11.267 1.00 56.38 93 GLY A C 1
ATOM 735 O O . GLY A 1 93 ? 15.775 7.131 -12.363 1.00 56.38 93 GLY A O 1
ATOM 736 N N . ARG A 1 94 ? 16.014 6.755 -10.163 1.00 56.78 94 ARG A N 1
ATOM 737 C CA . ARG A 1 94 ? 17.480 6.955 -10.085 1.00 56.78 94 ARG A CA 1
ATOM 738 C C . ARG A 1 94 ? 18.327 6.046 -10.996 1.00 56.78 94 ARG A C 1
ATOM 740 O O . ARG A 1 94 ? 19.524 6.286 -11.097 1.00 56.78 94 ARG A O 1
ATOM 747 N N . ALA A 1 95 ? 17.736 5.025 -11.615 1.00 59.03 95 ALA A N 1
ATOM 748 C CA . ALA A 1 95 ? 18.423 3.995 -12.398 1.00 59.03 95 ALA A CA 1
ATOM 749 C C . ALA A 1 95 ? 17.833 3.805 -13.813 1.00 59.03 95 ALA A C 1
ATOM 751 O O . ALA A 1 95 ? 17.824 2.683 -14.314 1.00 59.03 95 ALA A O 1
ATOM 752 N N . ASP A 1 96 ? 17.261 4.858 -14.413 1.00 63.56 96 ASP A N 1
ATOM 753 C CA . ASP A 1 96 ? 16.585 4.819 -15.729 1.00 63.56 96 ASP A CA 1
ATOM 754 C C . ASP A 1 96 ? 15.429 3.794 -15.824 1.00 63.56 96 ASP A C 1
ATOM 756 O O . ASP A 1 96 ? 14.986 3.409 -16.904 1.00 63.56 96 ASP A O 1
ATOM 760 N N . GLY A 1 97 ? 14.921 3.345 -14.672 1.00 66.50 97 GLY A N 1
ATOM 761 C CA . GLY A 1 97 ? 13.770 2.453 -14.542 1.00 66.50 97 GLY A CA 1
ATOM 762 C C . GLY A 1 97 ? 12.496 3.213 -14.166 1.00 66.50 97 GLY A C 1
ATOM 763 O O . GLY A 1 97 ? 12.592 4.260 -13.520 1.00 66.50 97 GLY A O 1
ATOM 764 N N . PRO A 1 98 ? 11.300 2.710 -14.514 1.00 80.38 98 PRO A N 1
ATOM 765 C CA . PRO A 1 98 ? 10.049 3.368 -14.153 1.00 80.38 98 PRO A CA 1
ATOM 766 C C . PRO A 1 98 ? 9.841 3.366 -12.633 1.00 80.38 98 PRO A C 1
ATOM 768 O O . PRO A 1 98 ? 10.265 2.438 -11.941 1.00 80.38 98 PRO A O 1
ATOM 771 N N . ALA A 1 99 ? 9.163 4.383 -12.102 1.00 85.94 99 ALA A N 1
ATOM 772 C CA . ALA A 1 99 ? 8.771 4.397 -10.696 1.00 85.94 99 ALA A CA 1
ATOM 773 C C . ALA A 1 99 ? 7.827 3.224 -10.386 1.00 85.94 99 ALA A C 1
ATOM 775 O O . ALA A 1 99 ? 6.923 2.913 -11.169 1.00 85.94 99 ALA A O 1
ATOM 776 N N . LEU A 1 100 ? 8.026 2.591 -9.229 1.00 90.25 100 LEU A N 1
ATOM 777 C CA . LEU A 1 100 ? 7.100 1.598 -8.702 1.00 90.25 100 LEU A CA 1
ATOM 778 C C . LEU A 1 100 ? 5.926 2.329 -8.057 1.00 90.25 100 LEU A C 1
ATOM 780 O O . LEU A 1 100 ? 6.117 3.164 -7.171 1.00 90.25 100 LEU A O 1
ATOM 784 N N . VAL A 1 101 ? 4.718 1.962 -8.466 1.00 92.44 101 VAL A N 1
ATOM 785 C CA . VAL A 1 101 ? 3.481 2.381 -7.817 1.00 92.44 101 VAL A CA 1
ATOM 786 C C . VAL A 1 101 ? 2.751 1.150 -7.328 1.00 92.44 101 VAL A C 1
ATOM 788 O O . VAL A 1 101 ? 2.402 0.285 -8.117 1.00 92.44 101 VAL A O 1
ATOM 791 N N . VAL A 1 102 ? 2.481 1.070 -6.034 1.00 94.88 102 VAL A N 1
ATOM 792 C CA . VAL A 1 102 ? 1.606 0.042 -5.475 1.00 94.88 102 VAL A CA 1
ATOM 793 C C . VAL A 1 102 ? 0.282 0.692 -5.122 1.00 94.88 102 VAL A C 1
ATOM 795 O O . VAL A 1 102 ? 0.256 1.652 -4.353 1.00 94.88 102 VAL A O 1
ATOM 798 N N . ARG A 1 103 ? -0.810 0.185 -5.695 1.00 95.50 103 ARG A N 1
ATOM 799 C CA . ARG A 1 103 ? -2.171 0.634 -5.387 1.00 95.50 103 ARG A CA 1
ATOM 800 C C . ARG A 1 103 ? -2.842 -0.435 -4.542 1.00 95.50 103 ARG A C 1
ATOM 802 O O . ARG A 1 103 ? -2.931 -1.584 -4.969 1.00 95.50 103 ARG A O 1
ATOM 809 N N . TYR A 1 104 ? -3.300 -0.051 -3.360 1.00 97.44 104 TYR A N 1
ATOM 810 C CA . TYR A 1 104 ? -4.048 -0.918 -2.463 1.00 97.44 104 TYR A CA 1
ATOM 811 C C . TYR A 1 104 ? -5.516 -0.538 -2.481 1.00 97.44 104 TYR A C 1
ATOM 813 O O . TYR A 1 104 ? -5.870 0.587 -2.128 1.00 97.44 104 TYR A O 1
ATOM 821 N N . ASP A 1 105 ? -6.351 -1.484 -2.894 1.00 96.75 105 ASP A N 1
ATOM 822 C CA . ASP A 1 105 ? -7.789 -1.299 -3.077 1.00 96.75 105 ASP A CA 1
ATOM 823 C C . ASP A 1 105 ? -8.608 -1.700 -1.846 1.00 96.75 105 ASP A C 1
ATOM 825 O O . ASP A 1 105 ? -9.776 -1.325 -1.720 1.00 96.75 105 ASP A O 1
ATOM 829 N N . ARG A 1 106 ? -8.000 -2.447 -0.922 1.00 98.00 106 ARG A N 1
ATOM 830 C CA . ARG A 1 106 ? -8.637 -2.927 0.303 1.00 98.00 106 ARG A CA 1
ATOM 831 C C . ARG A 1 106 ? -7.686 -2.851 1.481 1.00 98.00 106 ARG A C 1
ATOM 833 O O . ARG A 1 106 ? -6.476 -3.024 1.342 1.00 98.00 106 ARG A O 1
ATOM 840 N N . VAL A 1 107 ? -8.255 -2.655 2.661 1.00 98.50 107 VAL A N 1
ATOM 841 C CA . VAL A 1 107 ? -7.538 -2.722 3.932 1.00 98.50 107 VAL A CA 1
ATOM 842 C C . VAL A 1 107 ? -8.274 -3.625 4.910 1.00 98.50 107 VAL A C 1
ATOM 844 O O . VAL A 1 107 ? -9.499 -3.673 4.913 1.00 98.50 107 VAL A O 1
ATOM 847 N N . LYS A 1 108 ? -7.526 -4.292 5.784 1.00 98.50 108 LYS A N 1
ATOM 848 C CA . LYS A 1 108 ? -8.032 -4.971 6.971 1.00 98.50 108 LYS A CA 1
ATOM 849 C C . LYS A 1 108 ? -7.283 -4.493 8.206 1.00 98.50 108 LYS A C 1
ATOM 851 O O . LYS A 1 108 ? -6.097 -4.790 8.376 1.00 98.50 108 LYS A O 1
ATOM 856 N N . LEU A 1 109 ? -7.977 -3.765 9.076 1.00 98.00 109 LEU A N 1
ATOM 857 C CA . LEU A 1 109 ? -7.451 -3.415 10.394 1.00 98.00 109 LEU A CA 1
ATOM 858 C C . LEU A 1 109 ? -7.483 -4.656 11.308 1.00 98.00 109 LEU A C 1
ATOM 860 O O . LEU A 1 109 ? -8.330 -5.536 11.125 1.00 98.00 109 LEU A O 1
ATOM 864 N N . PRO A 1 110 ? -6.591 -4.755 12.309 1.00 97.19 110 PRO A N 1
ATOM 865 C CA . PRO A 1 110 ? -6.622 -5.853 13.270 1.00 97.19 110 PRO A CA 1
ATOM 866 C C . PRO A 1 110 ? -7.998 -5.984 13.940 1.00 97.19 110 PRO A C 1
ATOM 868 O O . PRO A 1 110 ? -8.487 -5.041 14.558 1.00 97.19 110 PRO A O 1
ATOM 871 N N . GLY A 1 111 ? -8.619 -7.161 13.815 1.00 95.44 111 GLY A N 1
ATOM 872 C CA . GLY A 1 111 ? -9.930 -7.451 14.407 1.00 95.44 111 GLY A CA 1
ATOM 873 C C . GLY A 1 111 ? -11.133 -6.819 13.696 1.00 95.44 111 GLY A C 1
ATOM 874 O O . GLY A 1 111 ? -12.233 -6.898 14.232 1.00 95.44 111 GLY A O 1
ATOM 875 N N . GLN A 1 112 ? -10.946 -6.210 12.522 1.00 95.88 112 GLN A N 1
ATOM 876 C CA . GLN A 1 112 ? -12.025 -5.625 11.721 1.00 95.88 112 GLN A CA 1
ATOM 877 C C . GLN A 1 112 ? -12.168 -6.341 10.373 1.00 95.88 112 GLN A C 1
ATOM 879 O O . GLN A 1 112 ? -11.257 -7.045 9.921 1.00 95.88 112 GLN A O 1
ATOM 884 N N . ASP A 1 113 ? -13.320 -6.149 9.736 1.00 96.69 113 ASP A N 1
ATOM 885 C CA . ASP A 1 113 ? -13.570 -6.621 8.378 1.00 96.69 113 ASP A CA 1
ATOM 886 C C . ASP A 1 113 ? -12.800 -5.802 7.336 1.00 96.69 113 ASP A C 1
ATOM 888 O O . ASP A 1 113 ? -12.310 -4.700 7.602 1.00 96.69 113 ASP A O 1
ATOM 892 N N . GLU A 1 114 ? -12.677 -6.368 6.137 1.00 97.75 114 GLU A N 1
ATOM 893 C CA . GLU A 1 114 ? -12.058 -5.687 5.005 1.00 97.75 114 GLU A CA 1
ATOM 894 C C . GLU A 1 114 ? -12.908 -4.507 4.530 1.00 97.75 114 GLU A C 1
ATOM 896 O O . GLU A 1 114 ? -14.130 -4.605 4.416 1.00 97.75 114 GLU A O 1
ATOM 901 N N . GLN A 1 115 ? -12.250 -3.393 4.222 1.00 97.50 115 GLN A N 1
ATOM 902 C CA . GLN A 1 115 ? -12.886 -2.173 3.734 1.00 97.50 115 GLN A CA 1
ATOM 903 C C . GLN A 1 115 ? -12.225 -1.699 2.438 1.00 97.50 115 GLN A C 1
ATOM 905 O O . GLN A 1 115 ? -11.004 -1.829 2.301 1.00 97.50 115 GLN A O 1
ATOM 910 N N . PRO A 1 116 ? -12.997 -1.140 1.488 1.00 97.19 116 PRO A N 1
ATOM 911 C CA . PRO A 1 116 ? -12.435 -0.556 0.279 1.00 97.19 116 PRO A CA 1
ATOM 912 C C . PRO A 1 116 ? -11.641 0.704 0.627 1.00 97.19 116 PRO A C 1
ATOM 914 O O . PRO A 1 116 ? -12.092 1.532 1.418 1.00 97.19 116 PRO A O 1
ATOM 917 N N . VAL A 1 117 ? -10.470 0.867 0.019 1.00 97.06 117 VAL A N 1
ATOM 918 C CA . VAL A 1 117 ? -9.609 2.039 0.213 1.00 97.06 117 VAL A CA 1
ATOM 919 C C . VAL A 1 117 ? -8.970 2.474 -1.093 1.00 97.06 117 VAL A C 1
ATOM 921 O O . VAL A 1 117 ? -9.040 1.796 -2.116 1.00 97.06 117 VAL A O 1
ATOM 924 N N . CYS A 1 118 ? -8.344 3.639 -1.042 1.00 95.69 118 CYS A N 1
ATOM 925 C CA . CYS A 1 118 ? -7.529 4.169 -2.109 1.00 95.69 118 CYS A CA 1
ATOM 926 C C . CYS A 1 118 ? -6.222 4.667 -1.494 1.00 95.69 118 CYS A C 1
ATOM 928 O O . CYS A 1 118 ? -6.093 5.813 -1.063 1.00 95.69 118 CYS A O 1
ATOM 930 N N . PHE A 1 119 ? -5.280 3.738 -1.350 1.00 97.12 119 PHE A N 1
ATOM 931 C CA . PHE A 1 119 ? -3.997 3.981 -0.707 1.00 97.12 119 PHE A CA 1
ATOM 932 C C . PHE A 1 119 ? -2.881 3.635 -1.684 1.00 97.12 119 PHE A C 1
ATOM 934 O O . PHE A 1 119 ? -2.842 2.532 -2.231 1.00 97.12 119 PHE A O 1
ATOM 941 N N . VAL A 1 120 ? -1.991 4.590 -1.936 1.00 95.75 120 VAL A N 1
ATOM 942 C CA . VAL A 1 120 ? -0.944 4.454 -2.946 1.00 95.75 120 VAL A CA 1
ATOM 943 C C . VAL A 1 120 ? 0.430 4.593 -2.323 1.00 95.75 120 VAL A C 1
ATOM 945 O O . VAL A 1 120 ? 0.669 5.465 -1.491 1.00 95.75 120 VAL A O 1
ATOM 948 N N . VAL A 1 121 ? 1.362 3.755 -2.755 1.00 95.62 121 VAL A N 1
ATOM 949 C CA . VAL A 1 121 ? 2.783 3.949 -2.490 1.00 95.62 121 VAL A CA 1
ATOM 950 C C . VAL A 1 121 ? 3.476 4.208 -3.812 1.00 95.62 121 VAL A C 1
ATOM 952 O O . VAL A 1 121 ? 3.428 3.364 -4.697 1.00 95.62 121 VAL A O 1
ATOM 955 N N . GLU A 1 122 ? 4.144 5.349 -3.931 1.00 92.25 122 GLU A N 1
ATOM 956 C CA . GLU A 1 122 ? 5.057 5.644 -5.035 1.00 92.25 122 GLU A CA 1
ATOM 957 C C . GLU A 1 122 ? 6.492 5.596 -4.499 1.00 92.25 122 GLU A C 1
ATOM 959 O O . GLU A 1 122 ? 6.808 6.208 -3.476 1.00 92.25 122 GLU A O 1
ATOM 964 N N . THR A 1 123 ? 7.364 4.843 -5.166 1.00 88.69 123 THR A N 1
ATOM 965 C CA . THR A 1 123 ? 8.778 4.721 -4.798 1.00 88.69 123 THR A CA 1
ATOM 966 C C . THR A 1 123 ? 9.660 4.641 -6.036 1.00 88.69 123 THR A C 1
ATOM 968 O O . THR A 1 123 ? 9.262 4.158 -7.098 1.00 88.69 123 THR A O 1
ATOM 971 N N . THR A 1 124 ? 10.881 5.146 -5.910 1.00 84.00 124 THR A N 1
ATOM 972 C CA . THR A 1 124 ? 11.868 5.123 -6.989 1.00 84.00 124 THR A CA 1
ATOM 973 C C . THR A 1 124 ? 12.441 3.724 -7.176 1.00 84.00 124 THR A C 1
ATOM 975 O O . THR A 1 124 ? 12.733 3.043 -6.197 1.00 84.00 124 THR A O 1
ATOM 978 N N . ALA A 1 125 ? 12.663 3.327 -8.429 1.00 86.00 125 ALA A N 1
ATOM 979 C CA . ALA A 1 125 ? 13.386 2.103 -8.747 1.00 86.00 125 ALA A CA 1
ATOM 980 C C . ALA A 1 125 ? 14.870 2.209 -8.357 1.00 86.00 125 ALA A C 1
ATOM 982 O O . ALA A 1 125 ? 15.557 3.147 -8.769 1.00 86.00 125 ALA A O 1
ATOM 983 N N . ASP A 1 126 ? 15.361 1.210 -7.627 1.00 89.00 126 ASP A N 1
ATOM 984 C CA . ASP A 1 126 ? 16.789 0.972 -7.389 1.00 89.00 126 ASP A CA 1
ATOM 985 C C . ASP A 1 126 ? 17.438 0.220 -8.558 1.00 89.00 126 ASP A C 1
ATOM 987 O O . ASP A 1 126 ? 18.623 0.384 -8.834 1.00 89.00 126 ASP A O 1
ATOM 991 N N . ALA A 1 127 ? 16.662 -0.618 -9.249 1.00 89.75 127 ALA A N 1
ATOM 992 C CA . ALA A 1 127 ? 17.067 -1.279 -10.485 1.00 89.75 127 ALA A CA 1
ATOM 993 C C . ALA A 1 127 ? 15.843 -1.642 -11.334 1.00 89.75 127 ALA A C 1
ATOM 995 O O . ALA A 1 127 ? 14.750 -1.851 -10.805 1.00 89.75 127 ALA A O 1
ATOM 996 N N . PHE A 1 128 ? 16.044 -1.785 -12.642 1.00 88.69 128 PHE A N 1
ATOM 997 C CA . PHE A 1 128 ? 15.040 -2.296 -13.569 1.00 88.69 128 PHE A CA 1
ATOM 998 C C . PHE A 1 128 ? 15.657 -3.374 -14.456 1.00 88.69 128 PHE A C 1
ATOM 1000 O O . PHE A 1 128 ? 16.689 -3.154 -15.088 1.00 88.69 128 PHE A O 1
ATOM 1007 N N . LYS A 1 129 ? 15.061 -4.568 -14.457 1.00 88.44 129 LYS A N 1
ATOM 1008 C CA . LYS A 1 129 ? 15.564 -5.716 -15.217 1.00 88.44 129 LYS A CA 1
ATOM 1009 C C . LYS A 1 129 ? 14.424 -6.672 -15.532 1.00 88.44 129 LYS A C 1
ATOM 1011 O O . LYS A 1 129 ? 13.582 -6.912 -14.675 1.00 88.44 129 LYS A O 1
ATOM 1016 N N . ASP A 1 130 ? 14.409 -7.221 -16.745 1.00 88.44 130 ASP A N 1
ATOM 1017 C CA . ASP A 1 130 ? 13.443 -8.242 -17.175 1.00 88.44 130 ASP A CA 1
ATOM 1018 C C . ASP A 1 130 ? 11.976 -7.810 -16.966 1.00 88.44 130 ASP A C 1
ATOM 1020 O O . ASP A 1 130 ? 11.117 -8.610 -16.604 1.00 88.44 130 ASP A O 1
ATOM 1024 N N . GLY A 1 131 ? 11.695 -6.512 -17.143 1.00 84.38 131 GLY A N 1
ATOM 1025 C CA . GLY A 1 131 ? 10.364 -5.943 -16.920 1.00 84.38 131 GLY A CA 1
ATOM 1026 C C . GLY A 1 131 ? 9.948 -5.856 -15.449 1.00 84.38 131 GLY A C 1
ATOM 1027 O O . GLY A 1 131 ? 8.765 -5.687 -15.181 1.00 84.38 131 GLY A O 1
ATOM 1028 N N . ARG A 1 132 ? 10.885 -5.977 -14.500 1.00 91.00 132 ARG A N 1
ATOM 1029 C CA . ARG A 1 132 ? 10.649 -5.905 -13.052 1.00 91.00 132 ARG A CA 1
ATOM 1030 C C . ARG A 1 132 ? 11.391 -4.732 -12.431 1.00 91.00 132 ARG A C 1
ATOM 1032 O O . ARG A 1 132 ? 12.508 -4.413 -12.840 1.00 91.00 132 ARG A O 1
ATOM 1039 N N . VAL A 1 133 ? 10.796 -4.127 -11.406 1.00 90.88 133 VAL A N 1
ATOM 1040 C CA . VAL A 1 133 ? 11.399 -3.026 -10.639 1.00 90.88 133 VAL A CA 1
ATOM 1041 C C . VAL A 1 133 ? 11.893 -3.548 -9.300 1.00 90.88 133 VAL A C 1
ATOM 1043 O O . VAL A 1 133 ? 11.138 -4.172 -8.558 1.00 90.88 133 VAL A O 1
ATOM 1046 N N . LYS A 1 134 ? 13.153 -3.265 -8.970 1.00 94.19 134 LYS A N 1
ATOM 1047 C CA . LYS A 1 134 ? 13.694 -3.457 -7.627 1.00 94.19 134 LYS A CA 1
ATOM 1048 C C . LYS A 1 134 ? 13.477 -2.193 -6.804 1.00 94.19 134 LYS A C 1
ATOM 1050 O O . LYS A 1 134 ? 13.824 -1.111 -7.270 1.00 94.19 134 LYS A O 1
ATOM 1055 N N . SER A 1 135 ? 12.941 -2.328 -5.597 1.00 93.94 135 SER A N 1
ATOM 1056 C CA . SER A 1 135 ? 12.758 -1.220 -4.649 1.00 93.94 135 SER A CA 1
ATOM 1057 C C . SER A 1 135 ? 12.932 -1.706 -3.214 1.00 93.94 135 SER A C 1
ATOM 1059 O O . SER A 1 135 ? 12.686 -2.880 -2.927 1.00 93.94 135 SER A O 1
ATOM 1061 N N . SER A 1 136 ? 13.284 -0.802 -2.296 1.00 95.19 136 SER A N 1
ATOM 1062 C CA . SER A 1 136 ? 13.069 -1.006 -0.855 1.00 95.19 136 SER A CA 1
ATOM 1063 C C . SER A 1 136 ? 11.645 -1.503 -0.589 1.00 95.19 136 SER A C 1
ATOM 1065 O O . SER A 1 136 ? 10.685 -0.908 -1.084 1.00 95.19 136 SER A O 1
ATOM 1067 N N . ASN A 1 137 ? 11.513 -2.569 0.207 1.00 97.00 137 ASN A N 1
ATOM 1068 C CA . ASN A 1 137 ? 10.231 -3.130 0.629 1.00 97.00 137 ASN A CA 1
ATOM 1069 C C . ASN A 1 137 ? 9.553 -2.281 1.711 1.00 97.00 137 ASN A C 1
ATOM 1071 O O . ASN A 1 137 ? 8.357 -2.407 1.935 1.00 97.00 137 ASN A O 1
ATOM 1075 N N . ARG A 1 138 ? 10.280 -1.382 2.380 1.00 96.25 138 ARG A N 1
ATOM 1076 C CA . ARG A 1 138 ? 9.690 -0.387 3.278 1.00 96.25 138 ARG A CA 1
ATOM 1077 C C . ARG A 1 138 ? 9.631 0.959 2.587 1.00 96.25 138 ARG A C 1
ATOM 1079 O O . ARG A 1 138 ? 10.647 1.464 2.108 1.00 96.25 138 ARG A O 1
ATOM 1086 N N . SER A 1 139 ? 8.452 1.561 2.606 1.00 95.75 139 SER A N 1
ATOM 1087 C CA . SER A 1 139 ? 8.243 2.912 2.106 1.00 95.75 139 SER A CA 1
ATOM 1088 C C . SER A 1 139 ? 7.096 3.577 2.863 1.00 95.75 139 SER A C 1
ATOM 1090 O O . SER A 1 139 ? 6.608 3.078 3.883 1.00 95.75 139 SER A O 1
ATOM 1092 N N . SER A 1 140 ? 6.691 4.742 2.382 1.00 95.19 140 SER A N 1
ATOM 1093 C CA . SER A 1 140 ? 5.542 5.452 2.889 1.00 95.19 140 SER A CA 1
ATOM 1094 C C . SER A 1 140 ? 4.524 5.671 1.782 1.00 95.19 140 SER A C 1
ATOM 1096 O O . SER A 1 140 ? 4.876 6.166 0.713 1.00 95.19 140 SER A O 1
ATOM 1098 N N . GLY A 1 141 ? 3.281 5.288 2.057 1.00 95.75 141 GLY A N 1
ATOM 1099 C CA . GLY A 1 141 ? 2.151 5.525 1.170 1.00 95.75 141 GLY A CA 1
ATOM 1100 C C . GLY A 1 141 ? 1.235 6.620 1.682 1.00 95.75 141 GLY A C 1
ATOM 1101 O O . GLY A 1 141 ? 1.385 7.090 2.814 1.00 95.75 141 GLY A O 1
ATOM 1102 N N . TYR A 1 142 ? 0.285 6.993 0.835 1.00 96.06 142 TYR A N 1
ATOM 1103 C CA . TYR A 1 142 ? -0.620 8.111 1.036 1.00 96.06 142 TYR A CA 1
ATOM 1104 C C . TYR A 1 142 ? -2.046 7.713 0.675 1.00 96.06 142 TYR A C 1
ATOM 1106 O O . TYR A 1 142 ? -2.279 6.988 -0.297 1.00 96.06 142 TYR A O 1
ATOM 1114 N N . VAL A 1 143 ? -2.997 8.209 1.457 1.00 96.06 143 VAL A N 1
ATOM 1115 C CA . VAL A 1 143 ? -4.425 8.151 1.143 1.00 96.06 143 VAL A CA 1
ATOM 1116 C C . VAL A 1 143 ? -4.724 9.150 0.031 1.00 96.06 143 VAL A C 1
ATOM 1118 O O . VAL A 1 143 ? -4.292 10.299 0.109 1.00 96.06 143 VAL A O 1
ATOM 1121 N N . VAL A 1 144 ? -5.448 8.714 -0.999 1.00 93.50 144 VAL A N 1
ATOM 1122 C CA . VAL A 1 144 ? -5.800 9.546 -2.156 1.00 93.50 144 VAL A CA 1
ATOM 1123 C C . VAL A 1 144 ? -7.283 9.429 -2.489 1.00 93.50 144 VAL A C 1
ATOM 1125 O O . VAL A 1 144 ? -7.885 8.377 -2.316 1.00 93.50 144 VAL A O 1
ATOM 1128 N N . ASN A 1 145 ? -7.879 10.485 -3.036 1.00 87.38 145 ASN A N 1
ATOM 1129 C CA . ASN A 1 145 ? -9.264 10.435 -3.535 1.00 87.38 145 ASN A CA 1
ATOM 1130 C C . ASN A 1 145 ? -9.392 9.905 -4.980 1.00 87.38 145 ASN A C 1
ATOM 1132 O O . ASN A 1 145 ? -10.499 9.683 -5.472 1.00 87.38 145 ASN A O 1
ATOM 1136 N N . ARG A 1 146 ? -8.270 9.727 -5.689 1.00 84.19 146 ARG A N 1
ATOM 1137 C CA . ARG A 1 146 ? -8.183 9.143 -7.041 1.00 84.19 146 ARG A CA 1
ATOM 1138 C C . ARG A 1 146 ? -6.797 8.554 -7.275 1.00 84.19 146 ARG A C 1
ATOM 1140 O O . ARG A 1 146 ? -5.835 9.023 -6.669 1.00 84.19 146 ARG A O 1
ATOM 1147 N N . TRP A 1 147 ? -6.681 7.579 -8.173 1.00 83.12 147 TRP A N 1
ATOM 1148 C CA . TRP A 1 147 ? -5.372 7.025 -8.507 1.00 83.12 147 TRP A CA 1
ATOM 1149 C C . TRP A 1 147 ? -4.508 8.039 -9.270 1.00 83.12 147 TRP A C 1
ATOM 1151 O O . TRP A 1 147 ? -5.052 8.783 -10.092 1.00 83.12 147 TRP A O 1
ATOM 1161 N N . PRO A 1 148 ? -3.189 8.077 -9.002 1.00 72.06 148 PRO A N 1
ATOM 1162 C CA . PRO A 1 148 ? -2.247 8.862 -9.791 1.00 72.06 148 PRO A CA 1
ATOM 1163 C C . PRO A 1 148 ? -2.019 8.251 -11.174 1.00 72.06 148 PRO A C 1
ATOM 1165 O O . PRO A 1 148 ? -2.119 7.004 -11.302 1.00 72.06 148 PRO A O 1
#

pLDDT: mean 87.33, std 16.26, range [36.94, 98.62]

Secondary structure (DSSP, 8-state):
-------------SSPPTTHHHIIIIIS---TT-EEEEES-TTS-TT-EEEEETT-EEEEE--TT---HHHHHHS-TT-EEEEEEEEEEEEE-TTSSEEEEEEEEEEE-TTS-EEEEEEEEEE--SEEETTEEEEESEEEEEE-SS--

Organism: NCBI:txid2316728

Sequence (148 aa):
MAGCPSAQIRPESFTCPAGAEQAMRENLRWTDGDRFSVVLDDRHAEREYVWFTAGEEVVGIVPKSASDDRQRQVAPPGTRFYGRAYYLSEKMGRADGPALVVRYDRVKLPGQDEQPVCFVVETTADAFKDGRVKSSNRSSGYVVNRWP

Radius of gyration: 15.59 Å; chains: 1; bounding box: 36×30×54 Å